Protein AF-A0A920UPM4-F1 (afdb_monomer_lite)

Secondary structure (DSSP, 8-state):
-HHHHHHHHHHHHHHHHHHHHHHHHT----EEEEE---TTTT-GGGGT-S---SHHHHHHHHHTT----HHHHHHHHHHHTGGGTTSEEEEE-SGGGTHHHHHHHT--EEE-S----

Radius of gyration: 24.78 Å; chains: 1; bounding box: 51×18×80 Å

Structure (mmCIF, N/CA/C/O backbone):
data_AF-A0A920UPM4-F1
#
_entry.id   AF-A0A920UPM4-F1
#
loop_
_atom_site.group_PDB
_atom_site.id
_atom_site.type_symbol
_atom_site.label_atom_id
_atom_site.label_alt_id
_atom_site.label_comp_id
_atom_site.label_asym_id
_atom_site.label_entity_id
_atom_site.label_seq_id
_atom_site.pdbx_PDB_ins_code
_atom_site.Cartn_x
_atom_site.Cartn_y
_atom_site.Cartn_z
_atom_site.occupancy
_atom_site.B_iso_or_equiv
_atom_site.auth_seq_id
_atom_site.auth_comp_id
_atom_site.auth_asym_id
_atom_site.auth_atom_id
_atom_site.pdbx_PDB_model_num
ATOM 1 N N . MET A 1 1 ? -29.098 -5.142 57.146 1.00 56.03 1 MET A N 1
ATOM 2 C CA . MET A 1 1 ? -27.677 -5.041 56.740 1.00 56.03 1 MET A CA 1
ATOM 3 C C . MET A 1 1 ? -27.418 -5.511 55.302 1.00 56.03 1 MET A C 1
ATOM 5 O O . MET A 1 1 ? -26.652 -4.846 54.626 1.00 56.03 1 MET A O 1
ATOM 9 N N . GLY A 1 2 ? -28.062 -6.582 54.803 1.00 60.81 2 GLY A N 1
ATOM 10 C CA . GLY A 1 2 ? -27.769 -7.168 53.474 1.00 60.81 2 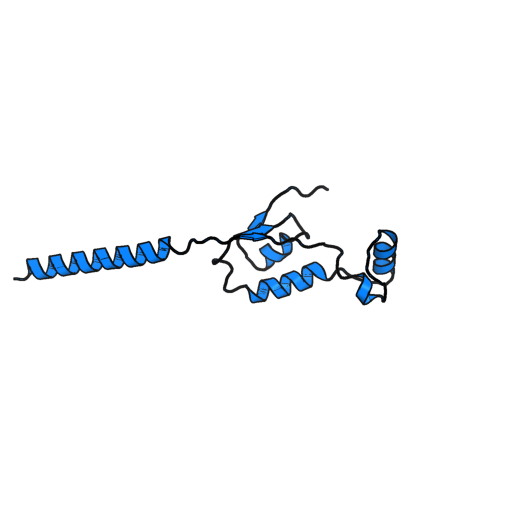GLY A CA 1
ATOM 11 C C . GLY A 1 2 ? -28.220 -6.385 52.225 1.00 60.81 2 GLY A C 1
ATOM 12 O O . GLY A 1 2 ? -27.561 -6.461 51.195 1.00 60.81 2 GLY A O 1
ATOM 13 N N . GLN A 1 3 ? -29.287 -5.579 52.301 1.00 57.28 3 GLN A N 1
ATOM 14 C CA . GLN A 1 3 ? -29.767 -4.810 51.135 1.00 57.28 3 GLN A CA 1
ATOM 15 C C . GLN A 1 3 ? -28.858 -3.622 50.780 1.00 57.28 3 GLN A C 1
ATOM 17 O O . GLN A 1 3 ? -28.672 -3.305 49.609 1.00 57.28 3 GLN A O 1
ATOM 22 N N . LEU A 1 4 ? -28.250 -2.980 51.786 1.00 60.16 4 LEU A N 1
ATOM 23 C CA . LEU A 1 4 ? -27.317 -1.868 51.572 1.00 60.16 4 LEU A CA 1
ATOM 24 C C . LEU A 1 4 ? -26.018 -2.350 50.917 1.00 60.16 4 LEU A C 1
ATOM 26 O O . LEU A 1 4 ? -25.482 -1.671 50.045 1.00 60.16 4 LEU A O 1
ATOM 30 N N . THR A 1 5 ? -25.530 -3.536 51.288 1.00 68.12 5 THR A N 1
ATOM 31 C CA . THR A 1 5 ? -24.327 -4.126 50.688 1.00 68.12 5 THR A CA 1
ATOM 32 C C . THR A 1 5 ? -24.556 -4.505 49.228 1.00 68.12 5 THR A C 1
ATOM 34 O O . THR A 1 5 ? -23.754 -4.134 48.380 1.00 68.12 5 THR A O 1
ATOM 37 N N . GLU A 1 6 ? -25.686 -5.135 48.909 1.00 75.19 6 GLU A N 1
ATOM 38 C CA . GLU A 1 6 ? -26.018 -5.598 47.555 1.00 75.19 6 GLU A CA 1
ATOM 39 C C . GLU A 1 6 ? -26.261 -4.436 46.575 1.00 75.19 6 GLU A C 1
ATOM 41 O O . GLU A 1 6 ? -25.764 -4.431 45.446 1.00 75.19 6 GLU A O 1
ATOM 46 N N . HIS A 1 7 ? -26.940 -3.382 47.037 1.00 76.19 7 HIS A N 1
ATOM 47 C CA . HIS A 1 7 ? -27.144 -2.169 46.247 1.00 76.19 7 HIS A CA 1
ATOM 48 C C . HIS A 1 7 ? -25.823 -1.437 45.957 1.00 76.19 7 HIS A C 1
ATOM 50 O O . HIS A 1 7 ? -25.640 -0.867 44.876 1.00 76.19 7 HIS A O 1
ATOM 56 N N . THR A 1 8 ? -24.885 -1.484 46.907 1.00 74.19 8 THR A N 1
ATOM 57 C CA . THR A 1 8 ? -23.541 -0.920 46.737 1.00 74.19 8 THR A CA 1
ATOM 58 C C . THR A 1 8 ? -22.743 -1.734 45.713 1.00 74.19 8 THR A C 1
ATOM 60 O O . THR A 1 8 ? -22.136 -1.151 44.815 1.00 74.19 8 THR A O 1
ATOM 63 N N . THR A 1 9 ? -22.812 -3.069 45.755 1.00 79.00 9 THR A N 1
ATOM 64 C CA . THR A 1 9 ? -22.154 -3.959 44.782 1.00 79.00 9 THR A CA 1
ATOM 65 C C . THR A 1 9 ? -22.683 -3.762 43.358 1.00 79.00 9 THR A C 1
ATOM 67 O O . THR A 1 9 ? -21.896 -3.638 42.420 1.00 79.00 9 THR A O 1
ATOM 70 N N . ASN A 1 10 ? -24.003 -3.649 43.186 1.00 79.38 10 ASN A N 1
ATOM 71 C CA . ASN A 1 10 ? -24.626 -3.442 41.874 1.00 79.38 10 ASN A CA 1
ATOM 72 C C . ASN A 1 10 ? -24.249 -2.093 41.243 1.00 79.38 10 ASN A C 1
ATOM 74 O O . ASN A 1 10 ? -24.008 -2.011 40.037 1.00 79.38 10 ASN A O 1
ATOM 78 N N . ASN A 1 11 ? -24.123 -1.041 42.054 1.00 84.00 11 ASN A N 1
ATOM 79 C CA . ASN A 1 11 ? -23.650 0.259 41.582 1.00 84.00 11 ASN A CA 1
ATOM 80 C C . ASN A 1 11 ? -22.175 0.219 41.165 1.00 84.00 11 ASN A C 1
ATOM 82 O O . ASN A 1 11 ? -21.813 0.820 40.154 1.00 84.00 11 ASN A O 1
ATOM 86 N N . ILE A 1 12 ? -21.336 -0.525 41.892 1.00 83.00 12 ILE A N 1
ATOM 87 C CA . ILE A 1 12 ? -19.924 -0.720 41.536 1.00 83.00 12 ILE A CA 1
ATOM 88 C C . ILE A 1 12 ? -19.803 -1.472 40.202 1.00 83.00 12 ILE A C 1
ATOM 90 O O . ILE A 1 12 ? -19.073 -1.026 39.319 1.00 83.00 12 ILE A O 1
ATOM 94 N N . ILE A 1 13 ? -20.567 -2.551 40.007 1.00 83.12 13 ILE A N 1
ATOM 95 C CA . ILE A 1 13 ? -20.584 -3.329 38.756 1.00 83.12 13 ILE A CA 1
ATOM 96 C C . ILE A 1 13 ? -21.084 -2.479 37.579 1.00 83.12 13 ILE A C 1
ATOM 98 O O . ILE A 1 13 ? -20.461 -2.463 36.520 1.00 83.12 13 ILE A O 1
ATOM 102 N N . SER A 1 14 ? -22.164 -1.717 37.770 1.00 77.38 14 SER A N 1
ATOM 103 C CA . SER A 1 14 ? -22.704 -0.798 36.758 1.00 77.38 14 SER A CA 1
ATOM 104 C C . SER A 1 14 ? -21.699 0.294 36.370 1.00 77.38 14 SER A C 1
ATOM 106 O O . SER A 1 14 ? -21.540 0.619 35.191 1.00 77.38 14 SER A O 1
ATOM 108 N N . SER A 1 15 ? -20.960 0.825 37.347 1.00 79.62 15 SER A N 1
ATOM 109 C CA . SER A 1 15 ? -19.921 1.830 37.114 1.00 79.62 15 SER A CA 1
ATOM 110 C C . SER A 1 15 ? -18.695 1.249 36.391 1.00 79.62 15 SER A C 1
ATOM 112 O O . SER A 1 15 ? -18.184 1.863 35.457 1.00 79.62 15 SER A O 1
ATOM 114 N N . LEU A 1 16 ? -18.269 0.027 36.737 1.00 83.31 16 LEU A N 1
ATOM 115 C CA . LEU A 1 16 ? -17.180 -0.689 36.055 1.00 83.31 16 LEU A CA 1
ATOM 116 C C . LEU A 1 16 ? -17.542 -1.066 34.613 1.00 83.31 16 LEU A C 1
ATOM 118 O O . LEU A 1 16 ? -16.723 -0.897 33.711 1.00 83.31 16 LEU A O 1
ATOM 122 N N . LEU A 1 17 ? -18.781 -1.504 34.375 1.00 73.62 17 LEU A N 1
ATOM 123 C CA . LEU A 1 17 ? -19.309 -1.749 33.030 1.00 73.62 17 LEU A CA 1
ATOM 124 C C . LEU A 1 17 ? -19.335 -0.466 32.192 1.00 73.62 17 LEU A C 1
ATOM 126 O O . LEU A 1 17 ? -18.959 -0.502 31.024 1.00 73.62 17 LEU A O 1
ATOM 130 N N . LYS A 1 18 ? -19.698 0.682 32.778 1.00 75.12 18 LYS A N 1
ATOM 131 C CA . LYS A 1 18 ? -19.617 1.987 32.101 1.00 75.12 18 LYS A CA 1
ATOM 132 C C . LYS A 1 18 ? -18.180 2.406 31.804 1.00 75.12 18 LYS A C 1
ATOM 134 O O . LYS A 1 18 ? -17.930 2.913 30.716 1.00 75.12 18 LYS A O 1
ATOM 139 N N . LEU A 1 19 ? -17.240 2.174 32.721 1.00 70.81 19 LEU A N 1
ATOM 140 C CA . LEU A 1 19 ? -15.819 2.455 32.489 1.00 70.81 19 LEU A CA 1
ATOM 141 C C . LEU A 1 19 ? -15.248 1.595 31.351 1.00 70.81 19 LEU A C 1
ATOM 143 O O . LEU A 1 19 ? -14.563 2.120 30.479 1.00 70.81 19 LEU A O 1
ATOM 147 N N . PHE A 1 20 ? -15.572 0.300 31.322 1.00 74.62 20 PHE A N 1
ATOM 148 C CA . PHE A 1 20 ? -15.200 -0.614 30.237 1.00 74.62 20 PHE A CA 1
ATOM 149 C C . PHE A 1 20 ? -15.812 -0.178 28.900 1.00 74.62 20 PHE A C 1
ATOM 151 O O . PHE A 1 20 ? -15.139 -0.149 27.871 1.00 74.62 20 PHE A O 1
ATOM 158 N N . TRP A 1 21 ? -17.080 0.230 28.932 1.00 63.00 21 TRP A N 1
ATOM 159 C CA . TRP A 1 21 ? -17.801 0.740 27.773 1.00 63.00 21 TRP A CA 1
ATOM 160 C C . TRP A 1 21 ? -17.204 2.058 27.246 1.00 63.00 21 TRP A C 1
ATOM 162 O O . TRP A 1 21 ? -17.017 2.201 26.043 1.00 63.00 21 TRP A O 1
ATOM 172 N N . ILE A 1 22 ? -16.783 2.980 28.118 1.00 65.06 22 ILE A N 1
ATOM 173 C CA . ILE A 1 22 ? -16.066 4.213 27.742 1.00 65.06 22 ILE A CA 1
ATOM 174 C C . ILE A 1 22 ? -14.683 3.904 27.157 1.00 65.06 22 ILE A C 1
ATOM 176 O O . ILE A 1 22 ? -14.299 4.495 26.151 1.00 65.06 22 ILE A O 1
ATOM 180 N N . PHE A 1 23 ? -13.954 2.939 27.723 1.00 59.06 23 PHE A N 1
ATOM 181 C CA . PHE A 1 23 ? -12.676 2.479 27.170 1.00 59.06 23 PHE A CA 1
ATOM 182 C C . PHE A 1 23 ? -12.832 1.905 25.754 1.00 59.06 23 PHE A C 1
ATOM 184 O O . PHE A 1 23 ? -11.959 2.076 24.904 1.00 59.06 23 PHE A O 1
ATOM 191 N N . HIS A 1 24 ? -13.972 1.269 25.483 1.00 58.75 24 HIS A N 1
ATOM 192 C CA . HIS A 1 24 ? -14.346 0.789 24.157 1.00 58.75 24 HIS A CA 1
ATOM 193 C C . HIS A 1 24 ? -14.734 1.936 23.204 1.00 58.75 24 HIS A C 1
ATOM 195 O O . HIS A 1 24 ? -14.365 1.914 22.033 1.00 58.75 24 HIS A O 1
ATOM 201 N N . ILE A 1 25 ? -15.413 2.973 23.705 1.00 56.34 25 ILE A N 1
ATOM 202 C CA . ILE A 1 25 ? -15.802 4.172 22.936 1.00 56.34 25 ILE A CA 1
ATOM 203 C C . ILE A 1 25 ? -14.587 5.035 22.562 1.00 56.34 25 ILE A C 1
ATOM 205 O O . ILE A 1 25 ? -14.516 5.577 21.458 1.00 56.34 25 ILE A O 1
ATOM 209 N N . MET A 1 26 ? -13.599 5.140 23.452 1.00 52.19 26 MET A N 1
ATOM 210 C CA . MET A 1 26 ? -12.412 5.981 23.265 1.00 52.19 26 MET A CA 1
ATOM 211 C C . MET A 1 26 ? -11.331 5.363 22.365 1.00 52.19 26 MET A C 1
ATOM 213 O O . MET A 1 26 ? -10.331 6.021 22.080 1.00 52.19 26 MET A O 1
ATOM 217 N N . LYS A 1 27 ? -11.534 4.153 21.822 1.00 55.84 27 LYS A N 1
ATOM 218 C CA . LYS A 1 27 ? -10.670 3.554 20.786 1.00 55.84 27 LYS A CA 1
ATOM 219 C C . LYS A 1 27 ? -10.890 4.186 19.397 1.00 55.84 27 LYS A C 1
ATOM 221 O O . LYS A 1 27 ? -10.848 3.498 18.385 1.00 55.84 27 LYS A O 1
ATOM 226 N N . SER A 1 28 ? -11.163 5.489 19.349 1.00 58.69 28 SER A N 1
ATOM 227 C CA . SER A 1 28 ? -11.450 6.234 18.122 1.00 58.69 28 SER A CA 1
ATOM 228 C C . SER A 1 28 ? -10.851 7.642 18.147 1.00 58.69 28 SER A C 1
ATOM 230 O O . SER A 1 28 ? -11.523 8.649 17.962 1.00 58.69 28 SER A O 1
ATOM 232 N N . ASN A 1 29 ? -9.528 7.718 18.271 1.00 56.47 29 ASN A N 1
ATOM 233 C CA . ASN A 1 29 ? -8.812 8.699 17.462 1.00 56.47 29 ASN A CA 1
ATOM 234 C C . ASN A 1 29 ? -8.433 7.985 16.170 1.00 56.47 29 ASN A C 1
ATOM 236 O O . ASN A 1 29 ? -7.323 7.473 16.054 1.00 56.47 29 ASN A O 1
ATOM 240 N N . ASN A 1 30 ? -9.371 7.901 15.220 1.00 66.38 30 ASN A N 1
ATOM 241 C CA . ASN A 1 30 ? -9.083 7.381 13.884 1.00 66.38 30 ASN A CA 1
ATOM 242 C C . ASN A 1 30 ? -8.187 8.389 13.162 1.00 66.38 30 ASN A C 1
ATOM 244 O O . ASN A 1 30 ? -8.635 9.186 12.334 1.00 66.38 30 ASN A O 1
ATOM 248 N N . PHE A 1 31 ? -6.904 8.372 13.519 1.00 82.81 31 PHE A N 1
ATOM 249 C CA . PHE A 1 31 ? -5.858 8.981 12.730 1.00 82.81 31 PHE A CA 1
ATOM 250 C C . PHE A 1 31 ? -5.953 8.414 11.314 1.00 82.81 31 PHE A C 1
ATOM 252 O O . PHE A 1 31 ? -6.316 7.253 11.110 1.00 82.81 31 PHE A O 1
ATOM 259 N N . LYS A 1 32 ? -5.701 9.267 10.329 1.00 90.50 32 LYS A N 1
ATOM 260 C CA . LYS A 1 32 ? -5.835 8.928 8.917 1.00 90.50 32 LYS A CA 1
ATOM 261 C C . LYS A 1 32 ? -4.462 8.929 8.287 1.00 90.50 32 LYS A C 1
ATOM 263 O O . LYS A 1 32 ? -3.736 9.913 8.403 1.00 90.50 32 LYS A O 1
ATOM 268 N N . ILE A 1 33 ? -4.141 7.853 7.583 1.00 93.62 33 ILE A N 1
ATOM 269 C CA . ILE A 1 33 ? -2.912 7.753 6.797 1.00 93.62 33 ILE A CA 1
ATOM 270 C C . ILE A 1 33 ? -3.288 7.806 5.325 1.00 93.62 33 ILE A C 1
ATOM 272 O O . ILE A 1 33 ? -4.150 7.059 4.879 1.00 93.62 33 ILE A O 1
ATOM 276 N N . GLY A 1 34 ? -2.646 8.689 4.566 1.00 95.75 34 GLY A N 1
ATOM 277 C CA . GLY A 1 34 ? -2.740 8.692 3.110 1.00 95.75 34 GLY A CA 1
ATOM 278 C C . GLY A 1 34 ? -1.685 7.772 2.503 1.00 95.75 34 GLY A C 1
ATOM 279 O O . GLY A 1 34 ? -0.500 7.939 2.781 1.00 95.75 34 GLY A O 1
ATOM 280 N N . LEU A 1 35 ? -2.100 6.835 1.653 1.00 96.81 35 LEU A N 1
ATOM 281 C CA . LEU A 1 35 ? -1.216 5.999 0.847 1.00 96.81 35 LEU A CA 1
ATOM 282 C C . LEU A 1 35 ? -1.423 6.294 -0.637 1.00 96.81 35 LEU A C 1
ATOM 284 O O . LEU A 1 35 ? -2.522 6.115 -1.165 1.00 96.81 35 LEU A O 1
ATOM 288 N N . ILE A 1 36 ? -0.338 6.653 -1.317 1.00 96.56 36 ILE A N 1
ATOM 289 C CA . ILE A 1 36 ? -0.272 6.737 -2.773 1.00 96.56 36 ILE A CA 1
ATOM 290 C C . ILE A 1 36 ? 0.924 5.933 -3.275 1.00 96.56 36 ILE A C 1
ATOM 292 O O . ILE A 1 36 ? 2.052 6.104 -2.815 1.00 96.56 36 ILE A O 1
ATOM 296 N N . ILE A 1 37 ? 0.670 5.044 -4.227 1.00 95.56 37 ILE A N 1
ATOM 297 C CA . ILE A 1 37 ? 1.688 4.267 -4.926 1.00 95.56 37 ILE A CA 1
ATOM 298 C C . ILE A 1 37 ? 1.773 4.797 -6.352 1.00 95.56 37 ILE A C 1
ATOM 300 O O . ILE A 1 37 ? 0.762 4.902 -7.043 1.00 95.56 37 ILE A O 1
ATOM 304 N N . ASN A 1 38 ? 2.987 5.093 -6.815 1.00 93.31 38 ASN A N 1
ATOM 305 C CA . ASN A 1 38 ? 3.259 5.225 -8.241 1.00 93.31 38 ASN A CA 1
ATOM 306 C C . ASN A 1 38 ? 3.439 3.812 -8.838 1.00 93.31 38 ASN A C 1
ATOM 308 O O . ASN A 1 38 ? 4.464 3.178 -8.549 1.00 93.31 38 ASN A O 1
ATOM 312 N N . PRO A 1 39 ? 2.502 3.295 -9.661 1.00 91.62 39 PRO A N 1
ATOM 313 C CA . PRO A 1 39 ? 2.526 1.897 -10.098 1.00 91.62 39 PRO A CA 1
ATOM 314 C C . PRO A 1 39 ? 3.730 1.526 -10.969 1.00 91.62 39 PRO A C 1
ATOM 316 O O . PRO A 1 39 ? 4.058 0.351 -11.062 1.00 91.62 39 PRO A O 1
ATOM 319 N N . ILE A 1 40 ? 4.407 2.506 -11.582 1.00 88.75 40 ILE A N 1
ATOM 320 C CA . ILE A 1 40 ? 5.575 2.283 -12.452 1.00 88.75 40 ILE A CA 1
ATOM 321 C C . ILE A 1 40 ? 6.919 2.518 -11.745 1.00 88.75 40 ILE A C 1
ATOM 323 O O . ILE A 1 40 ? 7.977 2.356 -12.348 1.00 88.75 40 ILE A O 1
ATOM 327 N N . ALA A 1 41 ? 6.920 2.920 -10.474 1.00 88.75 41 ALA A N 1
ATOM 328 C CA . ALA A 1 41 ? 8.161 3.242 -9.778 1.00 88.75 41 ALA A CA 1
ATOM 329 C C . ALA A 1 41 ? 9.035 2.000 -9.496 1.00 88.75 41 ALA A C 1
ATOM 331 O O . ALA A 1 41 ? 8.553 0.882 -9.293 1.00 88.75 41 ALA A O 1
ATOM 332 N N . GLY A 1 42 ? 10.353 2.223 -9.445 1.00 85.25 42 GLY A N 1
ATOM 333 C CA . GLY A 1 42 ? 11.352 1.196 -9.123 1.00 85.25 42 GLY A CA 1
ATOM 334 C C . GLY A 1 42 ? 11.962 0.464 -10.323 1.00 85.25 42 GLY A C 1
ATOM 335 O O . GLY A 1 42 ? 12.792 -0.412 -10.118 1.00 85.25 42 GLY A O 1
ATOM 336 N N . MET A 1 43 ? 11.610 0.829 -11.562 1.00 85.88 43 MET A N 1
ATOM 337 C CA . MET A 1 43 ? 12.121 0.135 -12.754 1.00 85.88 43 MET A CA 1
ATOM 338 C C . MET A 1 43 ? 13.535 0.577 -13.175 1.00 85.88 43 MET A C 1
ATOM 340 O O . MET A 1 43 ? 14.364 -0.270 -13.487 1.00 85.88 43 MET A O 1
ATOM 344 N N . GLY A 1 44 ? 13.852 1.878 -13.163 1.00 77.56 44 GLY A N 1
ATOM 345 C CA . GLY A 1 44 ? 15.095 2.399 -13.768 1.00 77.56 44 GLY A CA 1
ATOM 346 C C . GLY A 1 44 ? 16.384 1.923 -13.101 1.00 77.56 44 GLY A C 1
ATOM 347 O O . GLY A 1 44 ? 17.325 1.524 -13.783 1.00 77.56 44 GLY A O 1
ATOM 348 N N . GLY A 1 45 ? 16.407 1.879 -11.766 1.00 76.81 45 GLY A N 1
ATOM 349 C CA . GLY A 1 45 ? 17.590 1.442 -11.018 1.00 76.81 45 GLY A CA 1
ATOM 350 C C . GLY A 1 45 ? 17.981 -0.016 -11.285 1.00 76.81 45 GLY A C 1
ATOM 351 O O . GLY A 1 45 ? 19.165 -0.336 -11.272 1.00 76.81 45 GLY A O 1
ATOM 352 N N . LYS A 1 46 ? 17.013 -0.895 -11.588 1.00 76.44 46 LYS A N 1
ATOM 353 C CA . LYS A 1 46 ? 17.272 -2.316 -11.880 1.00 76.44 46 LYS A CA 1
ATOM 354 C C . LYS A 1 46 ? 18.009 -2.551 -13.192 1.00 76.44 46 LYS A C 1
ATOM 356 O O . LYS A 1 46 ? 18.672 -3.571 -13.329 1.00 76.44 46 LYS A O 1
ATOM 361 N N . VAL A 1 47 ? 17.899 -1.616 -14.127 1.00 78.62 47 VAL A N 1
ATOM 362 C CA . VAL A 1 47 ? 18.482 -1.713 -15.471 1.00 78.62 47 VAL A CA 1
ATOM 363 C C . VAL A 1 47 ? 19.577 -0.667 -15.704 1.00 78.62 47 VAL A C 1
ATOM 365 O O . VAL A 1 47 ? 19.935 -0.380 -16.840 1.00 78.62 47 VAL A O 1
ATOM 368 N N . GLY A 1 48 ? 20.111 -0.074 -14.629 1.00 76.25 48 GLY A N 1
ATOM 369 C CA . GLY A 1 48 ? 21.206 0.899 -14.706 1.00 76.25 48 GLY A CA 1
ATOM 370 C C . GLY A 1 48 ? 20.822 2.249 -15.322 1.00 76.25 48 GLY A C 1
ATOM 371 O O . GLY A 1 48 ? 21.701 3.026 -15.690 1.00 76.25 48 GLY A O 1
ATOM 372 N N . LEU A 1 49 ? 19.526 2.556 -15.430 1.00 75.38 49 LEU A N 1
ATOM 373 C CA . LEU A 1 49 ? 19.046 3.839 -15.936 1.00 75.38 49 LEU A CA 1
ATOM 374 C C . LEU A 1 49 ? 19.013 4.866 -14.795 1.00 75.38 49 LEU A C 1
ATOM 376 O O . LEU A 1 49 ? 18.544 4.579 -13.690 1.00 75.38 49 LEU A O 1
ATOM 380 N N . LYS A 1 50 ? 19.491 6.090 -15.062 1.00 67.88 50 LYS A N 1
ATOM 381 C CA . LYS A 1 50 ? 19.351 7.233 -14.144 1.00 67.88 50 LYS A CA 1
ATOM 382 C C . LYS A 1 50 ? 17.875 7.654 -14.079 1.00 67.88 50 LYS A C 1
ATOM 384 O O . LYS A 1 50 ? 17.449 8.545 -14.804 1.00 67.88 50 LYS A O 1
ATOM 389 N N . GLY A 1 51 ? 17.104 6.983 -13.226 1.00 63.44 51 GLY A N 1
ATOM 390 C CA . GLY A 1 51 ? 15.672 7.238 -13.041 1.00 63.44 51 GLY A CA 1
ATOM 391 C C . GLY A 1 51 ? 14.791 6.732 -14.191 1.00 63.44 51 GLY A C 1
ATOM 392 O O . GLY A 1 51 ? 15.266 6.118 -15.142 1.00 63.44 51 GLY A O 1
ATOM 393 N N . THR A 1 52 ? 13.479 6.959 -14.080 1.00 60.72 52 THR A N 1
ATOM 394 C CA . THR A 1 52 ? 12.463 6.653 -15.114 1.00 60.72 52 THR A CA 1
ATOM 395 C C . THR A 1 52 ? 11.638 7.886 -15.459 1.00 60.72 52 THR A C 1
ATOM 397 O O . THR A 1 52 ? 10.432 7.797 -15.686 1.00 60.72 52 THR A O 1
ATOM 400 N N . ASP A 1 53 ? 12.285 9.048 -15.492 1.00 64.06 53 ASP A N 1
ATOM 401 C CA . ASP A 1 53 ? 11.616 10.332 -15.690 1.00 64.06 53 ASP A CA 1
ATOM 402 C C . ASP A 1 53 ? 11.420 10.577 -17.193 1.00 64.06 53 ASP A C 1
ATOM 404 O O . ASP A 1 53 ? 12.127 11.342 -17.840 1.00 64.06 53 ASP A O 1
ATOM 408 N N . GLY A 1 54 ? 10.497 9.817 -17.785 1.00 71.94 54 GLY A N 1
ATOM 409 C CA . GLY A 1 54 ? 10.106 9.945 -19.186 1.00 71.94 54 GLY A CA 1
ATOM 410 C C . GLY A 1 54 ? 9.562 8.651 -19.789 1.00 71.94 54 GLY A C 1
ATOM 411 O O . GLY A 1 54 ? 10.054 7.554 -19.518 1.00 71.94 54 GLY A O 1
ATOM 412 N N . ASN A 1 55 ? 8.574 8.780 -20.680 1.00 71.12 55 ASN A N 1
ATOM 413 C CA . ASN A 1 55 ? 7.924 7.642 -21.351 1.00 71.12 55 ASN A CA 1
ATOM 414 C C . ASN A 1 55 ? 8.917 6.742 -22.112 1.00 71.12 55 ASN A C 1
ATOM 416 O O . ASN A 1 55 ? 8.758 5.520 -22.142 1.00 71.12 55 ASN A O 1
ATOM 420 N N . LYS A 1 56 ? 9.972 7.334 -22.692 1.00 74.94 56 LYS A N 1
ATOM 421 C CA . LYS A 1 56 ? 11.040 6.594 -23.386 1.00 74.94 56 LYS A CA 1
ATOM 422 C C . LYS A 1 56 ? 11.835 5.708 -22.424 1.00 74.94 56 LYS A C 1
ATOM 424 O O . LYS A 1 56 ? 12.080 4.546 -22.724 1.00 74.94 56 LYS A O 1
ATOM 429 N N . THR A 1 57 ? 12.170 6.230 -21.249 1.00 77.25 57 THR A N 1
ATOM 430 C CA . THR A 1 57 ? 12.941 5.521 -20.220 1.00 77.25 57 THR A CA 1
ATOM 431 C C . THR A 1 57 ? 12.142 4.377 -19.602 1.00 77.25 57 THR A C 1
ATOM 433 O O . THR A 1 57 ? 12.687 3.307 -19.357 1.00 77.25 57 THR A O 1
ATOM 436 N N . VAL A 1 58 ? 10.834 4.568 -19.405 1.00 79.81 58 VAL A N 1
ATOM 437 C CA . VAL A 1 58 ? 9.921 3.505 -18.953 1.00 79.81 58 VAL A CA 1
ATOM 438 C C . VAL A 1 58 ? 9.827 2.371 -19.972 1.00 79.81 58 VAL A C 1
ATOM 440 O O . VAL A 1 58 ? 9.852 1.207 -19.581 1.00 79.81 58 VAL A O 1
ATOM 443 N N . SER A 1 59 ? 9.729 2.699 -21.263 1.00 82.69 59 SER A N 1
ATOM 444 C CA . SER A 1 59 ? 9.653 1.695 -22.333 1.00 82.69 59 SER A CA 1
ATOM 445 C C . SER A 1 59 ? 10.950 0.889 -22.415 1.00 82.69 59 SER A C 1
ATOM 447 O O . SER A 1 59 ? 10.913 -0.330 -22.311 1.00 82.69 59 SER A O 1
ATOM 449 N N . LEU A 1 60 ? 12.100 1.572 -22.431 1.00 83.25 60 LEU A N 1
ATOM 450 C CA . LEU A 1 60 ? 13.411 0.922 -22.414 1.00 83.25 60 LEU A CA 1
ATOM 451 C C . LEU A 1 60 ? 13.611 0.043 -21.171 1.00 83.25 60 LEU A C 1
ATOM 453 O O . LEU A 1 60 ? 14.134 -1.061 -21.273 1.00 83.25 60 LEU A O 1
ATOM 457 N N . ALA A 1 61 ? 13.175 0.496 -19.992 1.00 84.12 61 ALA A N 1
ATOM 458 C CA . ALA A 1 61 ? 13.265 -0.316 -18.784 1.00 84.12 61 ALA A CA 1
ATOM 459 C C . ALA A 1 61 ? 12.450 -1.613 -18.907 1.00 84.12 61 ALA A C 1
ATOM 461 O O . ALA A 1 61 ? 12.929 -2.667 -18.496 1.00 84.12 61 ALA A O 1
ATOM 462 N N . LYS A 1 62 ? 11.253 -1.554 -19.505 1.00 83.06 62 LYS A N 1
ATOM 463 C CA . LYS A 1 62 ? 10.430 -2.743 -19.770 1.00 83.06 62 LYS A CA 1
ATOM 464 C C . LYS A 1 62 ? 11.090 -3.689 -20.771 1.00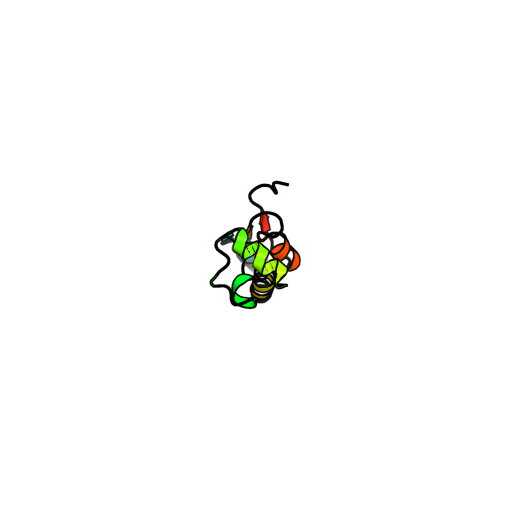 83.06 62 LYS A C 1
ATOM 466 O O . LYS A 1 62 ? 11.101 -4.890 -20.515 1.00 83.06 62 LYS A O 1
ATOM 471 N N . ASP A 1 63 ? 11.673 -3.163 -21.847 1.00 87.56 63 ASP A N 1
ATOM 472 C CA . ASP A 1 63 ? 12.381 -3.964 -22.861 1.00 87.56 63 ASP A CA 1
ATOM 473 C C . ASP A 1 63 ? 13.596 -4.689 -22.264 1.00 87.56 63 ASP A C 1
ATOM 475 O O . ASP A 1 63 ? 13.897 -5.826 -22.618 1.00 87.56 63 ASP A O 1
ATOM 479 N N . LEU A 1 64 ? 14.249 -4.064 -21.282 1.00 85.62 64 LEU A N 1
ATOM 480 C CA . LEU A 1 64 ? 15.336 -4.652 -20.496 1.00 85.62 64 LEU A CA 1
ATOM 481 C C . LEU A 1 64 ? 14.843 -5.599 -19.379 1.00 85.62 64 LEU A C 1
ATOM 483 O O . LEU A 1 64 ? 15.637 -6.060 -18.560 1.00 85.62 64 LEU A O 1
ATOM 487 N N . GLY A 1 65 ? 13.541 -5.896 -19.321 1.00 86.62 65 GLY A N 1
ATOM 488 C CA . GLY A 1 65 ? 12.943 -6.835 -18.371 1.00 86.62 65 GLY A CA 1
ATOM 489 C C . GLY A 1 65 ? 12.677 -6.265 -16.975 1.00 86.62 65 GLY A C 1
ATOM 490 O O . GLY A 1 65 ? 12.363 -7.029 -16.056 1.00 86.62 65 GLY A O 1
ATOM 491 N N . ALA A 1 66 ? 12.777 -4.945 -16.782 1.00 87.19 66 ALA A N 1
ATOM 492 C CA . ALA A 1 66 ? 12.450 -4.324 -15.504 1.00 87.19 66 ALA A CA 1
ATOM 493 C C . ALA A 1 66 ? 10.958 -4.481 -15.186 1.00 87.19 66 ALA A C 1
ATOM 495 O O . ALA A 1 66 ? 10.084 -4.275 -16.031 1.00 87.19 66 ALA A O 1
ATOM 496 N N . LYS A 1 67 ? 10.665 -4.790 -1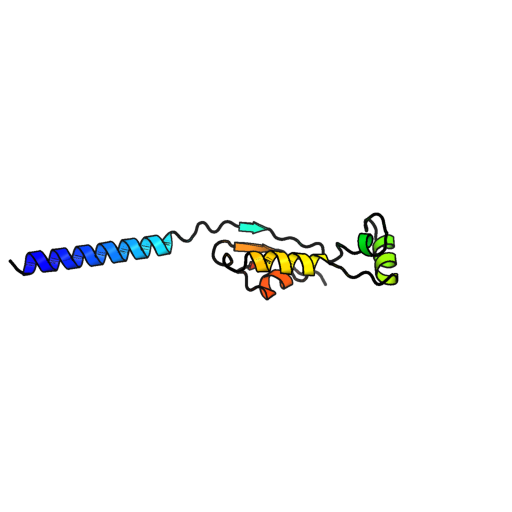3.923 1.00 87.88 67 LYS A N 1
ATOM 497 C CA . LYS A 1 67 ? 9.306 -4.842 -13.378 1.00 87.88 67 LYS A CA 1
ATOM 498 C C . LYS A 1 67 ? 9.151 -3.765 -12.305 1.00 87.88 67 LYS A C 1
ATOM 500 O O . LYS A 1 67 ? 10.117 -3.513 -11.582 1.00 87.88 67 LYS A O 1
ATOM 505 N N . PRO A 1 68 ? 7.975 -3.129 -12.175 1.00 89.94 68 PRO A N 1
ATOM 506 C CA . PRO A 1 68 ? 7.740 -2.201 -11.080 1.00 89.94 68 PRO A CA 1
ATOM 507 C C . PRO A 1 68 ? 7.881 -2.893 -9.724 1.00 89.94 68 PRO A C 1
ATOM 509 O O . PRO A 1 68 ? 7.377 -3.997 -9.522 1.00 89.94 68 PRO A O 1
ATOM 512 N N . GLU A 1 69 ? 8.543 -2.227 -8.780 1.00 92.31 69 GLU A N 1
ATOM 513 C CA . GLU A 1 69 ? 8.772 -2.768 -7.433 1.00 92.31 69 GLU A CA 1
ATOM 514 C C . GLU A 1 69 ? 7.909 -2.090 -6.369 1.00 92.31 69 GLU A C 1
ATOM 516 O O . GLU A 1 69 ? 7.795 -2.595 -5.253 1.00 92.31 69 GLU A O 1
ATOM 521 N N . SER A 1 70 ? 7.316 -0.938 -6.689 1.00 94.06 70 SER A N 1
ATOM 522 C CA . SER A 1 70 ? 6.618 -0.089 -5.722 1.00 94.06 70 SER A CA 1
ATOM 523 C C . SER A 1 70 ? 5.512 -0.836 -4.980 1.00 94.06 70 SER A C 1
ATOM 525 O O . SER A 1 70 ? 5.525 -0.869 -3.755 1.00 94.06 70 SER A O 1
ATOM 527 N N . ASN A 1 71 ? 4.626 -1.526 -5.701 1.00 95.19 71 ASN A N 1
ATOM 528 C CA . ASN A 1 71 ? 3.543 -2.307 -5.100 1.00 95.19 71 ASN A CA 1
ATOM 529 C C . ASN A 1 71 ? 4.055 -3.425 -4.175 1.00 95.19 71 ASN A C 1
ATOM 531 O O . ASN A 1 71 ? 3.490 -3.645 -3.105 1.00 95.19 71 ASN A O 1
ATOM 535 N N . PHE A 1 72 ? 5.138 -4.110 -4.555 1.00 94.38 72 PHE A N 1
ATOM 536 C CA . PHE A 1 72 ? 5.738 -5.155 -3.723 1.00 94.38 72 PHE A CA 1
ATOM 537 C C . PHE A 1 72 ? 6.335 -4.575 -2.434 1.00 94.38 72 PHE A C 1
ATOM 539 O O . PHE A 1 72 ? 6.054 -5.077 -1.348 1.00 94.38 72 PHE A O 1
ATOM 546 N N . LYS A 1 73 ? 7.086 -3.473 -2.536 1.00 95.31 73 LYS A N 1
ATOM 547 C CA . LYS A 1 73 ? 7.669 -2.784 -1.373 1.00 95.31 73 LYS A CA 1
ATOM 548 C C . LYS A 1 73 ? 6.595 -2.219 -0.446 1.00 95.31 73 LYS A C 1
ATOM 550 O O . LYS A 1 73 ? 6.709 -2.346 0.768 1.00 95.31 73 LYS A O 1
ATOM 555 N N . THR A 1 74 ? 5.527 -1.645 -0.998 1.00 96.44 74 THR A N 1
ATOM 556 C CA . THR A 1 74 ? 4.393 -1.172 -0.196 1.00 96.44 74 THR A CA 1
ATOM 557 C C . THR A 1 74 ? 3.705 -2.320 0.531 1.00 96.44 74 THR A C 1
ATOM 559 O O . THR A 1 74 ? 3.360 -2.166 1.698 1.00 96.44 74 THR A O 1
ATOM 562 N N . LEU A 1 75 ? 3.532 -3.476 -0.113 1.00 95.62 75 LEU A N 1
ATOM 563 C CA . LEU A 1 75 ? 2.965 -4.650 0.544 1.00 95.62 75 LEU A CA 1
ATOM 564 C C . LEU A 1 75 ? 3.815 -5.089 1.746 1.00 95.62 75 LEU A C 1
ATOM 566 O O . LEU A 1 75 ? 3.257 -5.302 2.817 1.00 95.62 75 LEU A O 1
ATOM 570 N N . GLN A 1 76 ? 5.140 -5.171 1.582 1.00 96.19 76 GLN A N 1
ATOM 571 C CA . GLN A 1 76 ? 6.056 -5.489 2.683 1.00 96.19 76 GLN A CA 1
ATOM 572 C C . GLN A 1 76 ? 5.940 -4.473 3.822 1.00 96.19 76 GLN A C 1
ATOM 574 O O . GLN A 1 76 ? 5.766 -4.861 4.969 1.00 96.19 76 GLN A O 1
ATOM 579 N N . ALA A 1 77 ? 5.937 -3.175 3.508 1.00 94.81 77 ALA A N 1
ATOM 580 C CA . ALA A 1 77 ? 5.766 -2.141 4.523 1.00 94.81 77 ALA A CA 1
ATOM 581 C C . ALA A 1 77 ? 4.434 -2.297 5.275 1.00 94.81 77 ALA A C 1
ATOM 583 O O . ALA A 1 77 ? 4.418 -2.297 6.498 1.00 94.81 77 ALA A O 1
ATOM 584 N N . LEU A 1 78 ? 3.317 -2.491 4.567 1.00 94.94 78 LEU A N 1
ATOM 585 C CA . LEU A 1 78 ? 1.996 -2.666 5.182 1.00 94.94 78 LEU A CA 1
ATOM 586 C C . LEU A 1 78 ? 1.891 -3.934 6.044 1.00 94.94 78 LEU A C 1
ATOM 588 O O . LEU A 1 78 ? 1.123 -3.941 7.006 1.00 94.94 78 LEU A O 1
ATOM 592 N N . GLN A 1 79 ? 2.640 -4.996 5.731 1.00 95.69 79 GLN A N 1
ATOM 593 C CA . GLN A 1 79 ? 2.687 -6.209 6.556 1.00 95.69 79 GLN A CA 1
ATOM 594 C C . GLN A 1 79 ? 3.237 -5.929 7.959 1.00 95.69 79 GLN A C 1
ATOM 596 O O . GLN A 1 79 ? 2.679 -6.442 8.931 1.00 95.69 79 GLN A O 1
ATOM 601 N N . GLU A 1 80 ? 4.240 -5.060 8.080 1.00 94.81 80 GLU A N 1
ATOM 602 C CA . GLU A 1 80 ? 4.803 -4.657 9.377 1.00 94.81 80 GLU A CA 1
ATOM 603 C C . GLU A 1 80 ? 3.774 -3.921 10.254 1.00 94.81 80 GLU A C 1
ATOM 605 O O . GLU A 1 80 ? 3.771 -4.050 11.474 1.00 94.81 80 GLU A O 1
ATOM 610 N N . PHE A 1 81 ? 2.821 -3.214 9.638 1.00 90.31 81 PHE A N 1
ATOM 611 C CA . PHE A 1 81 ? 1.732 -2.521 10.342 1.00 90.31 81 PHE A CA 1
ATOM 612 C C . PHE A 1 81 ? 0.499 -3.404 10.579 1.00 90.31 81 PHE A C 1
ATOM 614 O O . PHE A 1 81 ? -0.560 -2.909 10.968 1.00 90.31 81 PHE A O 1
ATOM 621 N N . SER A 1 82 ? 0.589 -4.713 10.335 1.00 87.81 82 SER A N 1
ATOM 622 C CA . SER A 1 82 ? -0.588 -5.583 10.329 1.00 87.81 82 SER A CA 1
ATOM 623 C C . SER A 1 82 ? -1.302 -5.711 11.682 1.00 87.81 82 SER A C 1
ATOM 625 O O . SER A 1 82 ? -2.514 -5.922 11.703 1.00 87.81 82 SER A O 1
ATOM 627 N N . SER A 1 83 ? -0.596 -5.540 12.800 1.00 89.19 83 SER A N 1
ATOM 628 C CA . SER A 1 83 ? -1.177 -5.512 14.151 1.00 89.19 83 SER A CA 1
ATOM 629 C C . SER A 1 83 ? -1.897 -4.197 14.480 1.00 89.19 83 SER A C 1
ATOM 631 O O . SER A 1 83 ? -2.633 -4.130 15.461 1.00 89.19 83 SER A O 1
ATOM 633 N N . LEU A 1 84 ? -1.712 -3.162 13.654 1.00 86.69 84 LEU A N 1
ATOM 634 C CA . LEU A 1 84 ? -2.226 -1.804 13.856 1.00 86.69 84 LEU A CA 1
ATOM 635 C C . LEU A 1 84 ? -3.355 -1.438 12.880 1.00 86.69 84 LEU A C 1
ATOM 637 O O . LEU A 1 84 ? -3.754 -0.278 12.808 1.00 86.69 84 LEU A O 1
ATOM 641 N N . LYS A 1 85 ? -3.890 -2.410 12.130 1.00 85.56 85 LYS A N 1
ATOM 642 C CA . LYS A 1 85 ? -4.932 -2.187 11.106 1.00 85.56 85 LYS A CA 1
ATOM 643 C C . LYS A 1 85 ? -6.182 -1.489 11.634 1.00 85.56 85 LYS A C 1
ATOM 645 O O . LYS A 1 85 ? -6.796 -0.728 10.896 1.00 85.56 85 LYS A O 1
ATOM 650 N N . ASP A 1 86 ? -6.528 -1.736 12.894 1.00 85.88 86 ASP A N 1
ATOM 651 C CA . ASP A 1 86 ? -7.708 -1.155 13.542 1.00 85.88 86 ASP A CA 1
ATOM 652 C C . ASP A 1 86 ? -7.392 0.153 14.283 1.00 85.88 86 ASP A C 1
ATOM 654 O O . ASP A 1 86 ? -8.272 0.752 14.895 1.00 85.88 86 ASP A O 1
ATOM 658 N N . SER A 1 87 ? -6.129 0.590 14.279 1.00 86.62 87 SER A N 1
ATOM 659 C CA . SER A 1 87 ? -5.683 1.801 14.976 1.00 86.62 87 SER A CA 1
ATOM 660 C C . SER A 1 87 ? -5.806 3.068 14.126 1.00 86.62 87 SER A C 1
ATOM 662 O O . SER A 1 87 ? -5.704 4.166 14.668 1.00 86.62 87 SER A O 1
ATOM 664 N N . PHE A 1 88 ? -6.007 2.942 12.810 1.00 87.56 88 PHE A N 1
ATOM 665 C CA . PHE A 1 88 ? -6.126 4.073 11.890 1.00 87.56 88 PHE A CA 1
ATOM 666 C C . PHE A 1 88 ? -6.979 3.732 10.661 1.00 87.56 88 PHE A C 1
ATOM 668 O O . PHE A 1 88 ? -7.139 2.574 10.290 1.00 87.56 88 PHE A O 1
ATOM 675 N N . GLU A 1 89 ? -7.508 4.761 9.998 1.00 89.56 89 GLU A N 1
ATOM 676 C CA . GLU A 1 89 ? -8.156 4.632 8.688 1.00 89.56 89 GLU A CA 1
ATOM 677 C C . GLU A 1 89 ? -7.118 4.896 7.590 1.00 89.56 89 GLU A C 1
ATOM 679 O O . GLU A 1 89 ? -6.446 5.932 7.590 1.00 89.56 89 GLU A O 1
ATOM 684 N N . LEU A 1 90 ? -6.978 3.977 6.635 1.00 94.31 90 LEU A N 1
ATOM 685 C CA . LEU A 1 90 ? -6.061 4.158 5.514 1.00 94.31 90 LEU A CA 1
ATOM 686 C C . LEU A 1 90 ? -6.817 4.722 4.307 1.00 94.31 90 LEU A C 1
ATOM 688 O O . LEU A 1 90 ? -7.750 4.121 3.788 1.00 94.31 90 LEU A O 1
ATOM 692 N N . ILE A 1 91 ? -6.411 5.884 3.822 1.00 97.00 91 ILE A N 1
ATOM 693 C CA . ILE A 1 91 ? -7.008 6.544 2.664 1.00 97.00 91 ILE A CA 1
ATOM 694 C C . ILE A 1 91 ? -6.099 6.320 1.459 1.00 97.00 91 ILE A C 1
ATOM 696 O O . ILE A 1 91 ? -4.896 6.552 1.543 1.00 97.00 91 ILE A O 1
ATOM 700 N N . THR A 1 92 ? -6.643 5.874 0.327 1.00 97.38 92 THR A N 1
ATOM 701 C CA . THR A 1 92 ? -5.828 5.574 -0.861 1.00 97.38 92 THR A CA 1
ATOM 702 C C . THR A 1 92 ? -6.580 5.765 -2.180 1.00 97.38 92 THR A C 1
ATOM 704 O O . THR A 1 92 ? -7.747 6.152 -2.192 1.00 97.38 92 THR A O 1
ATOM 707 N N . CYS A 1 93 ? -5.906 5.520 -3.303 1.00 96.69 9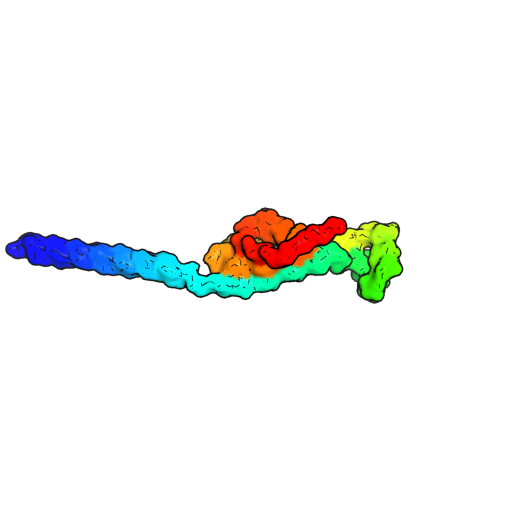3 CYS A N 1
ATOM 708 C CA . CYS A 1 93 ? -6.447 5.627 -4.656 1.00 96.69 93 CYS A CA 1
ATOM 709 C C . CYS A 1 93 ? -6.748 4.238 -5.264 1.00 96.69 93 CYS A C 1
ATOM 711 O O . CYS A 1 93 ? -6.168 3.240 -4.822 1.00 96.69 93 CYS A O 1
ATOM 713 N N . PRO A 1 94 ? -7.627 4.155 -6.285 1.00 96.50 94 PRO A N 1
ATOM 714 C CA . PRO A 1 94 ? -8.051 2.886 -6.870 1.00 96.50 94 PRO A CA 1
ATOM 715 C C . PRO A 1 94 ? -6.920 2.032 -7.462 1.00 96.50 94 PRO A C 1
ATOM 717 O O . PRO A 1 94 ? -5.937 2.538 -8.009 1.00 96.50 94 PRO A O 1
ATOM 720 N N . GLY A 1 95 ? -7.112 0.714 -7.438 1.00 95.56 95 GLY A N 1
ATOM 721 C CA . GLY A 1 95 ? -6.251 -0.275 -8.086 1.00 95.56 95 GLY A CA 1
ATOM 722 C C . GLY A 1 95 ? -4.805 -0.304 -7.575 1.00 95.56 95 GLY A C 1
ATOM 723 O O . GLY A 1 95 ? -4.542 -0.405 -6.376 1.00 95.56 95 GLY A O 1
ATOM 724 N N . GLU A 1 96 ? -3.848 -0.258 -8.506 1.00 95.12 96 GLU A N 1
ATOM 725 C CA . GLU A 1 96 ? -2.405 -0.351 -8.223 1.00 95.12 96 GLU A CA 1
ATOM 726 C C . GLU A 1 96 ? -1.821 0.896 -7.551 1.00 95.12 96 GLU A C 1
ATOM 728 O O . GLU A 1 96 ? -0.656 0.885 -7.158 1.00 95.12 96 GLU A O 1
ATOM 733 N N . MET A 1 97 ? -2.614 1.964 -7.410 1.00 95.88 97 MET A N 1
ATOM 734 C CA . MET A 1 97 ? -2.211 3.170 -6.687 1.00 95.88 97 ME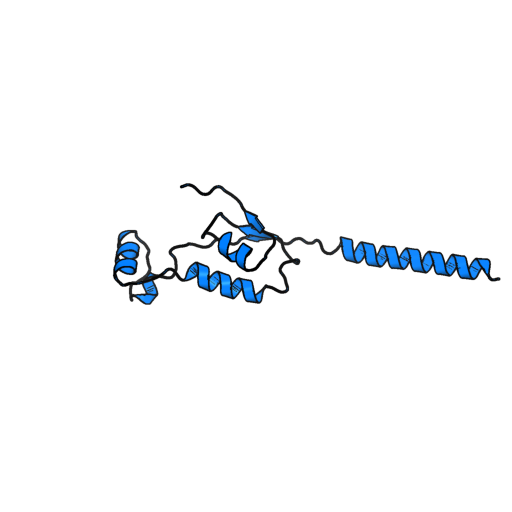T A CA 1
ATOM 735 C C . MET A 1 97 ? -2.319 3.027 -5.161 1.00 95.88 97 MET A C 1
ATOM 737 O O . MET A 1 97 ? -1.922 3.941 -4.442 1.00 95.88 97 MET A O 1
ATOM 741 N N . GLY A 1 98 ? -2.816 1.891 -4.662 1.00 96.25 98 GLY A N 1
ATOM 742 C CA . GLY A 1 98 ? -2.719 1.519 -3.248 1.00 96.25 98 GLY A CA 1
ATOM 743 C C . GLY A 1 98 ? -3.862 0.653 -2.731 1.00 96.25 98 GLY A C 1
ATOM 744 O O . GLY A 1 98 ? -3.635 -0.159 -1.833 1.00 96.25 98 GLY A O 1
ATOM 745 N N . GLU A 1 99 ? -5.048 0.730 -3.342 1.00 96.88 99 GLU A N 1
ATOM 746 C CA . GLU A 1 99 ? -6.209 -0.095 -2.981 1.00 96.88 99 GLU A CA 1
ATOM 747 C C . GLU A 1 99 ? -5.873 -1.593 -2.941 1.00 96.88 99 GLU A C 1
ATOM 749 O O . GLU A 1 99 ? -6.147 -2.262 -1.943 1.00 96.88 99 GLU A O 1
ATOM 754 N N . ASN A 1 100 ? -5.253 -2.122 -4.001 1.00 96.31 100 ASN A N 1
ATOM 755 C CA . ASN A 1 100 ? -4.962 -3.554 -4.113 1.00 96.31 100 ASN A CA 1
ATOM 756 C C . ASN A 1 100 ? -3.993 -4.031 -3.021 1.00 96.31 100 ASN A C 1
ATOM 758 O O . ASN A 1 100 ? -4.207 -5.084 -2.417 1.00 96.31 100 ASN A O 1
ATOM 762 N N . ALA A 1 101 ? -2.940 -3.252 -2.753 1.00 96.06 101 ALA A N 1
ATOM 763 C CA . ALA A 1 101 ? -1.941 -3.580 -1.741 1.00 96.06 101 ALA A CA 1
ATOM 764 C C . ALA A 1 101 ? -2.555 -3.567 -0.334 1.00 96.06 101 ALA A C 1
ATOM 766 O O . ALA A 1 101 ? -2.382 -4.520 0.427 1.00 96.06 101 ALA A O 1
ATOM 767 N N . ALA A 1 102 ? -3.333 -2.532 -0.011 1.00 95.62 102 ALA A N 1
ATOM 768 C CA . ALA A 1 102 ? -3.959 -2.395 1.295 1.00 95.62 102 ALA A CA 1
ATOM 769 C C . ALA A 1 102 ? -5.045 -3.449 1.560 1.00 95.62 102 ALA A C 1
ATOM 771 O O . ALA A 1 102 ? -5.063 -4.049 2.639 1.00 95.62 102 ALA A O 1
ATOM 772 N N . LYS A 1 103 ? -5.893 -3.747 0.563 1.00 95.25 103 LYS A N 1
ATOM 773 C CA . LYS A 1 103 ? -6.897 -4.821 0.655 1.00 95.25 103 LYS A CA 1
ATOM 774 C C . LYS A 1 103 ? -6.257 -6.185 0.866 1.00 95.25 103 LYS A C 1
ATOM 776 O O . LYS A 1 103 ? -6.742 -6.956 1.684 1.00 95.25 103 LYS A O 1
ATOM 781 N N . LYS A 1 104 ? -5.151 -6.473 0.173 1.00 95.38 104 LYS A N 1
ATOM 782 C CA . LYS A 1 104 ? -4.441 -7.753 0.306 1.00 95.38 104 LYS A CA 1
ATOM 783 C C . LYS A 1 104 ? -3.927 -7.999 1.726 1.00 95.38 104 LYS A C 1
ATOM 785 O O . LYS A 1 104 ? -3.855 -9.147 2.149 1.00 95.38 104 LYS A O 1
ATOM 790 N N . ILE A 1 105 ? -3.586 -6.938 2.456 1.00 94.38 105 ILE A N 1
ATOM 791 C CA . ILE A 1 105 ? -3.165 -7.032 3.857 1.00 94.38 105 ILE A CA 1
ATOM 792 C C . ILE A 1 105 ? -4.354 -6.956 4.823 1.00 94.38 105 ILE A C 1
ATOM 794 O O . ILE A 1 105 ? -4.237 -7.410 5.955 1.00 94.38 105 ILE A O 1
ATOM 798 N N . GLY A 1 106 ? -5.520 -6.475 4.390 1.00 93.69 106 GLY A N 1
ATOM 799 C CA . GLY A 1 106 ? -6.740 -6.427 5.200 1.00 93.69 106 GLY A CA 1
ATOM 800 C C . GLY A 1 106 ? -6.889 -5.149 6.025 1.00 93.69 106 GLY A C 1
ATOM 801 O O . GLY A 1 106 ? -7.503 -5.185 7.084 1.00 93.69 106 GLY A O 1
ATOM 802 N N . PHE A 1 107 ? -6.307 -4.032 5.577 1.00 93.75 107 PHE A N 1
ATOM 803 C CA . PHE A 1 107 ? -6.572 -2.723 6.184 1.00 93.75 107 PHE A CA 1
ATOM 804 C C . PHE A 1 107 ? -8.002 -2.258 5.896 1.00 93.75 107 PHE A C 1
ATOM 806 O O . PHE A 1 107 ? -8.519 -2.469 4.796 1.00 93.75 107 PHE A O 1
ATOM 813 N N . ASN A 1 108 ? -8.606 -1.551 6.854 1.00 90.12 108 ASN A N 1
ATOM 814 C CA . ASN A 1 108 ? -9.813 -0.777 6.593 1.00 90.12 108 ASN A CA 1
ATOM 815 C C . ASN A 1 108 ? -9.438 0.464 5.772 1.00 90.12 108 ASN A C 1
ATOM 817 O O . ASN A 1 108 ? -8.689 1.323 6.251 1.00 90.12 108 ASN A O 1
ATOM 821 N N . ILE A 1 109 ? -9.917 0.528 4.524 1.00 94.88 109 ILE A N 1
ATOM 822 C CA . ILE A 1 109 ? -9.522 1.577 3.586 1.00 94.88 109 ILE A CA 1
ATOM 823 C C . ILE A 1 109 ? -10.681 2.422 3.075 1.00 94.88 109 ILE A C 1
ATOM 825 O O . ILE A 1 109 ? -11.752 1.915 2.745 1.00 94.88 109 ILE A O 1
ATOM 829 N N . LYS A 1 110 ? -10.404 3.710 2.877 1.00 96.31 110 LYS A N 1
ATOM 830 C CA . LYS A 1 110 ? -11.246 4.629 2.116 1.00 96.31 110 LYS A CA 1
ATOM 831 C C . LYS A 1 110 ? -10.581 4.960 0.787 1.00 96.31 110 LYS A C 1
ATOM 833 O O . LYS A 1 110 ? -9.532 5.599 0.743 1.00 96.31 110 LYS A O 1
ATOM 838 N N . VAL A 1 111 ? -11.212 4.546 -0.306 1.00 97.00 111 VAL A N 1
ATOM 839 C CA . VAL A 1 111 ? -10.723 4.831 -1.659 1.00 97.00 111 VAL A CA 1
ATOM 840 C C . VAL A 1 111 ? -11.271 6.178 -2.140 1.00 97.00 111 VAL A C 1
ATOM 842 O O . VAL A 1 111 ? -12.474 6.424 -2.060 1.00 97.00 111 VAL A O 1
ATOM 845 N N . ILE A 1 112 ? -10.3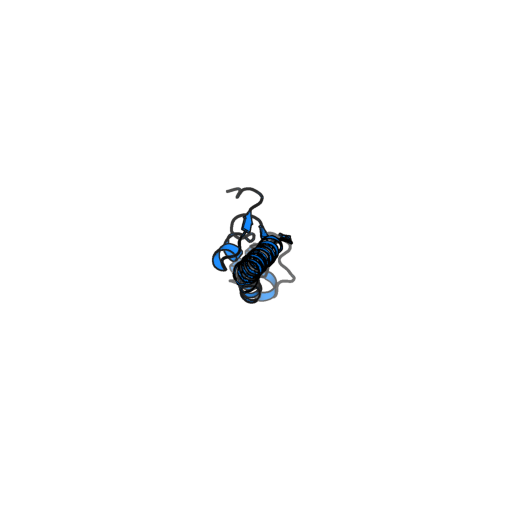95 7.051 -2.641 1.00 96.12 112 ILE A N 1
ATOM 846 C CA . ILE A 1 112 ? -10.742 8.357 -3.215 1.00 96.12 112 ILE A CA 1
ATOM 847 C C . ILE A 1 112 ? -10.421 8.366 -4.710 1.00 96.12 112 ILE A C 1
ATOM 849 O O . ILE A 1 112 ? -9.317 8.013 -5.122 1.00 96.12 112 ILE A O 1
ATOM 853 N N . GLY A 1 113 ? -11.373 8.843 -5.512 1.00 91.75 113 GLY A N 1
ATOM 854 C CA . GLY A 1 113 ? -11.255 8.935 -6.967 1.00 91.75 113 GLY A CA 1
ATOM 855 C C . GLY A 1 113 ? -11.908 7.760 -7.692 1.00 91.75 113 GLY A C 1
ATOM 856 O O . GLY A 1 113 ? -12.566 6.915 -7.087 1.00 91.75 113 GLY A O 1
ATOM 857 N N . LYS A 1 114 ? -11.754 7.728 -9.016 1.00 88.81 114 LYS A N 1
ATOM 858 C CA . LYS A 1 114 ? -12.261 6.659 -9.883 1.00 88.81 114 LYS A CA 1
ATOM 859 C C . LYS A 1 114 ? -11.115 6.102 -10.711 1.00 88.81 114 LYS A C 1
ATOM 861 O O . LYS A 1 114 ? -10.189 6.831 -11.061 1.00 88.81 114 LYS A O 1
ATOM 866 N N . LYS A 1 115 ? -11.181 4.809 -11.020 1.00 80.31 115 LYS A N 1
ATOM 867 C CA . LYS A 1 115 ? -10.283 4.214 -12.005 1.00 80.31 115 LYS A CA 1
ATOM 868 C C . LYS A 1 115 ? -10.727 4.705 -13.381 1.00 80.31 115 LYS A C 1
ATOM 870 O O . LYS A 1 115 ? -11.829 4.378 -13.812 1.00 80.31 115 LYS A O 1
ATOM 875 N N . ASN A 1 116 ? -9.893 5.511 -14.025 1.00 73.12 116 ASN A N 1
ATOM 876 C CA . ASN A 1 116 ? -10.087 5.865 -15.424 1.00 73.12 116 ASN A CA 1
ATOM 877 C C . ASN A 1 116 ? -9.488 4.719 -16.249 1.00 73.12 116 ASN A C 1
ATOM 879 O O . ASN A 1 116 ? -8.331 4.354 -16.024 1.00 73.12 116 ASN A O 1
ATOM 883 N N . PHE A 1 117 ? -10.317 4.090 -17.081 1.00 54.62 117 PHE A N 1
ATOM 884 C CA . PHE A 1 117 ? -9.923 3.014 -17.990 1.00 54.62 117 PHE A CA 1
ATOM 885 C C . PHE A 1 117 ? -9.383 3.594 -19.293 1.00 54.62 117 PHE A C 1
ATOM 887 O O . PHE A 1 117 ? -9.923 4.640 -19.719 1.00 54.62 117 PHE A O 1
#

Foldseek 3Di:
DPVVVVVVVVVVVVVVVVVVVVVVVVLDPQAEAEAFFPQQPDQQVVQVHPGQPDPVSSVVSVVVVGHHCRLVVLLVVVLVCLVCLSSHEYEFEDDSGPVVSCVVSPHHYDYDDDDDD

pLDDT: mean 83.01, std 12.76, range [52.19, 97.38]

Sequence (117 aa):
MGQLTEHTTNNIISSLLKLFWIFHIMKSNNFKIGLIINPIAGMGGKVGLKGTDGNKTVSLAKDLGAKPESNFKTLQALQEFSSLKDSFELITCPGEMGENAAKKIGFNIKVIGKKNF